Protein AF-A0AAD6BW16-F1 (afdb_monomer)

Mean predicted aligned error: 14.83 Å

Foldseek 3Di:
DVVVVVVVVVVVVVVVVVVVVVVVVVVVLVVVLVVVCVVVVDPPLCCLVPPVLVVVLVVVCVPDVPDVVVCVVCVVVVHHDDDPVPRPSNVSCVVNPDDPPPPPPPPPPPPPPDDD

Sequence (116 aa):
MAKLQERDRAEVEEILDEERLGLEDLESLVAKFNDKFDGMGVPIMEFLQGYWLGRIIFFLLERDPYDEEHTVESRKLGVKLEAEQRGLPYMVSLLIRPKLEETDEGETDEEETNDY

Secondary structure (DSSP, 8-state):
-HHHHHHHHHHHHHHHHHHHHHHHHHHHHHHHHHHHHHHH---HHHHIIIIIHHHHHHHHHHH----HHHHHHHHHTT--PPP-SS-HHHHHHHHH--------------------

pLDDT: mean 72.89, std 16.81, range [42.25, 95.44]

Radius of gyration: 25.11 Å; Cα contacts (8 Å, |Δi|>4): 32; chains: 1; bounding box: 46×46×96 Å

Organism: NCBI:txid63821

Solvent-accessible surface area (backbone atoms only — not comparable to full-atom values): 7212 Å² total; per-residue (Å²): 111,72,73,54,58,53,50,56,49,50,54,52,51,51,52,53,52,53,52,49,54,54,48,55,53,49,53,54,49,50,51,55,46,49,57,50,49,68,72,64,74,59,57,70,68,58,42,43,62,60,61,44,46,59,52,52,45,53,52,57,55,69,76,56,70,87,43,72,63,60,52,52,55,35,45,74,73,72,39,81,77,71,78,70,83,66,51,66,64,55,61,58,45,67,78,60,55,75,79,74,75,77,74,74,78,70,77,79,78,80,77,83,78,87,85,135

Structure (mmCIF, N/CA/C/O backbone):
data_AF-A0AAD6BW16-F1
#
_entry.id   AF-A0AAD6BW16-F1
#
loop_
_atom_site.group_PDB
_atom_site.id
_atom_site.type_symbol
_atom_site.label_atom_id
_atom_site.label_alt_id
_atom_site.label_comp_id
_atom_site.label_asym_id
_atom_site.label_entity_id
_atom_site.label_seq_id
_atom_site.pdbx_PDB_ins_code
_atom_site.Cartn_x
_atom_site.Cartn_y
_atom_site.Cartn_z
_atom_site.occupancy
_atom_site.B_iso_or_equiv
_atom_site.auth_seq_id
_atom_site.auth_comp_id
_atom_site.auth_asym_id
_atom_site.auth_atom_id
_atom_site.pdbx_PDB_model_num
ATOM 1 N N . MET A 1 1 ? 17.643 1.931 -36.981 1.00 60.12 1 MET A N 1
ATOM 2 C CA . MET A 1 1 ? 16.524 2.780 -36.524 1.00 60.12 1 MET A CA 1
ATOM 3 C C . MET A 1 1 ? 15.297 1.954 -36.154 1.00 60.12 1 MET A C 1
ATOM 5 O O . MET A 1 1 ? 14.939 2.009 -34.993 1.00 60.12 1 MET A O 1
ATOM 9 N N . ALA A 1 2 ? 14.747 1.106 -37.035 1.00 66.88 2 ALA A N 1
ATOM 10 C CA . ALA A 1 2 ? 13.571 0.272 -36.712 1.00 66.88 2 ALA A CA 1
ATOM 11 C C . ALA A 1 2 ? 13.721 -0.619 -35.453 1.00 66.88 2 ALA A C 1
ATOM 13 O O . ALA A 1 2 ? 12.838 -0.631 -34.609 1.00 66.88 2 ALA A O 1
ATOM 14 N N . LYS A 1 3 ? 14.876 -1.279 -35.263 1.00 65.88 3 LYS A N 1
ATOM 15 C CA . LYS A 1 3 ? 15.147 -2.125 -34.078 1.00 65.88 3 LYS A CA 1
ATOM 16 C C . LYS A 1 3 ? 15.205 -1.378 -32.737 1.00 65.88 3 LYS A C 1
ATOM 18 O O . LYS A 1 3 ? 15.060 -2.010 -31.700 1.00 65.88 3 LYS A O 1
ATOM 23 N N . LEU A 1 4 ? 15.500 -0.075 -32.753 1.00 67.69 4 LEU A N 1
ATOM 24 C CA . LEU A 1 4 ? 15.537 0.732 -31.529 1.00 67.69 4 LEU A CA 1
ATOM 25 C C . LEU A 1 4 ? 14.103 1.091 -31.123 1.00 67.69 4 LEU A C 1
ATOM 27 O O . LEU A 1 4 ? 13.702 0.807 -30.010 1.00 67.69 4 LEU A O 1
ATOM 31 N N . GLN A 1 5 ? 13.297 1.545 -32.089 1.00 68.06 5 GLN A N 1
ATOM 32 C CA . GLN A 1 5 ? 11.877 1.857 -31.887 1.00 68.06 5 GLN A CA 1
ATOM 33 C C . GLN A 1 5 ? 11.047 0.641 -31.446 1.00 68.06 5 GLN A C 1
ATOM 35 O O . GLN A 1 5 ? 10.082 0.788 -30.706 1.00 68.06 5 GLN A O 1
ATOM 40 N N . GLU A 1 6 ? 11.406 -0.559 -31.902 1.00 72.62 6 GLU A N 1
ATOM 41 C CA . GLU A 1 6 ? 10.760 -1.807 -31.480 1.00 72.62 6 GLU A CA 1
ATOM 42 C C . GLU A 1 6 ? 11.107 -2.183 -30.031 1.00 72.62 6 GLU A C 1
ATOM 44 O O . GLU A 1 6 ? 10.228 -2.622 -29.295 1.00 72.62 6 GLU A O 1
ATOM 49 N N . ARG A 1 7 ? 12.357 -1.949 -29.599 1.00 71.06 7 ARG A N 1
ATOM 50 C CA . ARG A 1 7 ? 12.764 -2.099 -28.192 1.00 71.06 7 ARG A CA 1
ATOM 51 C C . ARG A 1 7 ? 12.072 -1.082 -27.293 1.00 71.06 7 ARG A C 1
ATOM 53 O O . ARG A 1 7 ? 11.532 -1.481 -26.273 1.00 71.06 7 ARG A O 1
ATOM 60 N N . ASP A 1 8 ? 12.041 0.181 -27.708 1.00 81.25 8 ASP A N 1
ATOM 61 C CA . ASP A 1 8 ? 11.387 1.249 -26.947 1.00 81.25 8 ASP A CA 1
ATOM 62 C C . ASP A 1 8 ? 9.883 0.954 -26.783 1.00 81.25 8 ASP A C 1
ATOM 64 O O . ASP A 1 8 ? 9.302 1.193 -25.732 1.00 81.25 8 ASP A O 1
ATOM 68 N N . ARG A 1 9 ? 9.239 0.376 -27.808 1.00 84.69 9 ARG A N 1
ATOM 69 C CA . ARG A 1 9 ? 7.835 -0.051 -27.730 1.00 84.69 9 ARG A CA 1
ATOM 70 C C . ARG A 1 9 ? 7.626 -1.209 -26.753 1.00 84.69 9 ARG A C 1
ATOM 72 O O . ARG A 1 9 ? 6.625 -1.197 -26.049 1.00 84.69 9 ARG A O 1
ATOM 79 N N . ALA A 1 10 ? 8.525 -2.192 -26.739 1.00 83.94 10 ALA A N 1
ATOM 80 C CA . ALA A 1 10 ? 8.435 -3.335 -25.833 1.00 83.94 10 ALA A CA 1
ATOM 81 C C . ALA A 1 10 ? 8.631 -2.919 -24.365 1.00 83.94 10 ALA A C 1
ATOM 83 O O . ALA A 1 10 ? 7.878 -3.364 -23.512 1.00 83.94 10 ALA A O 1
ATOM 84 N N . GLU A 1 11 ? 9.576 -2.017 -24.093 1.00 86.62 11 GLU A N 1
ATOM 85 C CA . GLU A 1 11 ? 9.794 -1.442 -22.756 1.00 86.62 11 GLU A CA 1
ATOM 86 C C . GLU A 1 11 ? 8.570 -0.645 -22.279 1.00 86.62 11 GLU A C 1
ATOM 88 O O . GLU A 1 11 ? 8.128 -0.789 -21.146 1.00 86.62 11 GLU A O 1
ATOM 93 N N . VAL A 1 12 ? 7.955 0.147 -23.164 1.00 86.94 12 VAL A N 1
ATOM 94 C CA . VAL A 1 12 ? 6.702 0.851 -22.845 1.00 86.94 12 VAL A CA 1
ATOM 95 C C . VAL A 1 12 ? 5.557 -0.127 -22.559 1.00 86.94 12 VAL A C 1
ATOM 97 O O . VAL A 1 12 ? 4.750 0.130 -21.674 1.00 86.94 12 VAL A O 1
ATOM 100 N N . GLU A 1 13 ? 5.461 -1.232 -23.299 1.00 89.94 13 GLU A N 1
ATOM 101 C CA . GLU A 1 13 ? 4.430 -2.255 -23.084 1.00 89.94 13 GLU A CA 1
ATOM 102 C C . GLU A 1 13 ? 4.626 -2.986 -21.745 1.00 89.94 13 GLU A C 1
ATOM 104 O O . GLU A 1 13 ? 3.655 -3.167 -21.016 1.00 89.94 13 GLU A O 1
ATOM 109 N N . GLU A 1 14 ? 5.871 -3.301 -21.377 1.00 89.06 14 GLU A N 1
ATOM 110 C CA . GLU A 1 14 ? 6.236 -3.870 -20.073 1.00 89.06 14 GLU A CA 1
ATOM 111 C C . GLU A 1 14 ? 5.852 -2.934 -18.916 1.00 89.06 14 GLU A C 1
ATOM 113 O O . GLU A 1 14 ? 5.150 -3.355 -17.999 1.00 89.06 14 GLU A O 1
ATOM 118 N N . ILE A 1 15 ? 6.200 -1.644 -19.005 1.00 86.12 15 ILE A N 1
ATOM 119 C CA . ILE A 1 15 ? 5.826 -0.644 -17.991 1.00 86.12 15 ILE A CA 1
ATOM 120 C C . ILE A 1 15 ? 4.302 -0.557 -17.841 1.00 86.12 15 ILE A C 1
ATOM 12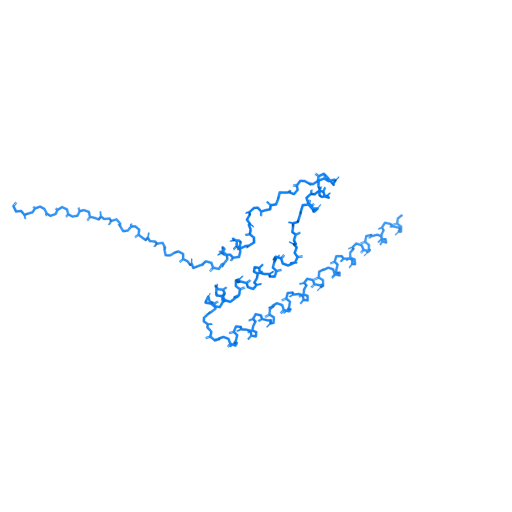2 O O . ILE A 1 15 ? 3.786 -0.550 -16.727 1.00 86.12 15 ILE A O 1
ATOM 126 N N . LEU A 1 16 ? 3.559 -0.507 -18.951 1.00 87.62 16 LEU A N 1
ATOM 127 C CA . LEU A 1 16 ? 2.095 -0.421 -18.908 1.00 87.62 16 LEU A CA 1
ATOM 128 C C . LEU A 1 16 ? 1.449 -1.687 -18.330 1.00 87.62 16 LEU A C 1
ATOM 130 O O . LEU A 1 16 ? 0.397 -1.608 -17.689 1.00 87.62 16 LEU A O 1
ATOM 134 N N . ASP A 1 17 ? 2.049 -2.853 -18.562 1.00 89.12 17 ASP A N 1
ATOM 135 C CA . ASP A 1 17 ? 1.609 -4.112 -17.971 1.00 89.12 17 ASP A CA 1
ATOM 136 C C . ASP A 1 17 ? 1.849 -4.131 -16.455 1.00 89.12 17 ASP A C 1
ATOM 138 O O . ASP A 1 17 ? 0.934 -4.480 -15.704 1.00 89.12 17 ASP A O 1
ATOM 142 N N . GLU A 1 18 ? 3.022 -3.692 -15.996 1.00 84.12 18 GLU A N 1
ATOM 143 C CA . GLU A 1 18 ? 3.340 -3.541 -14.572 1.00 84.12 18 GLU A CA 1
ATOM 144 C C . GLU A 1 18 ? 2.414 -2.532 -13.877 1.00 84.12 18 GLU A C 1
ATOM 146 O O . GLU A 1 18 ? 1.863 -2.815 -12.810 1.00 84.12 18 GLU A O 1
ATOM 151 N N . GLU A 1 19 ? 2.182 -1.370 -14.496 1.00 87.31 19 GLU A N 1
ATOM 152 C CA . GLU A 1 19 ? 1.281 -0.339 -13.974 1.00 87.31 19 GLU A CA 1
ATOM 153 C C . GLU A 1 19 ? -0.161 -0.847 -13.864 1.00 87.31 19 GLU A C 1
ATOM 155 O O . GLU A 1 19 ? -0.837 -0.581 -12.865 1.00 87.31 19 GLU A O 1
ATOM 160 N N . ARG A 1 20 ? -0.632 -1.615 -14.856 1.00 90.62 20 ARG A N 1
ATOM 161 C CA . ARG A 1 20 ? -1.964 -2.229 -14.821 1.00 90.62 20 ARG A CA 1
ATOM 162 C C . ARG A 1 20 ? -2.094 -3.210 -13.657 1.00 90.62 20 ARG A C 1
ATOM 164 O O . ARG A 1 20 ? -3.077 -3.132 -12.926 1.00 90.62 20 ARG A O 1
ATOM 171 N N . LEU A 1 21 ? -1.112 -4.089 -13.459 1.00 86.75 21 LEU A N 1
ATOM 172 C CA . LEU A 1 21 ? -1.112 -5.035 -12.337 1.00 86.7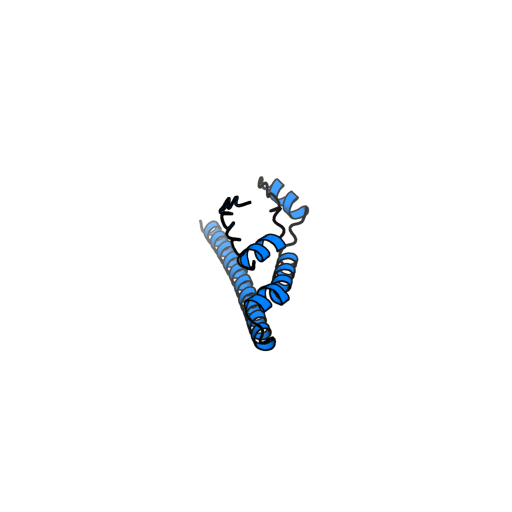5 21 LEU A CA 1
ATOM 173 C C . LEU A 1 21 ? -1.112 -4.302 -10.988 1.00 86.75 21 LEU A C 1
ATOM 175 O O . LEU A 1 21 ? -1.886 -4.639 -10.093 1.00 86.75 21 LEU A O 1
ATOM 179 N N . GLY A 1 22 ? -0.305 -3.246 -10.861 1.00 84.25 22 GLY A N 1
ATOM 180 C CA . GLY A 1 22 ? -0.285 -2.410 -9.661 1.00 84.25 22 GLY A CA 1
ATOM 181 C C . GLY A 1 22 ? -1.626 -1.722 -9.380 1.00 84.25 22 GLY A C 1
ATOM 182 O O . GLY A 1 22 ? -2.025 -1.601 -8.218 1.00 84.25 22 GLY A O 1
ATOM 183 N N . LEU A 1 23 ? -2.340 -1.297 -10.427 1.00 89.56 23 LEU A N 1
ATOM 184 C CA . LEU A 1 23 ? -3.670 -0.704 -10.303 1.00 89.56 23 LEU A CA 1
ATOM 185 C C . LEU A 1 23 ? -4.712 -1.734 -9.844 1.00 89.56 23 LEU A C 1
ATOM 187 O O . LEU A 1 23 ? -5.474 -1.450 -8.921 1.00 89.56 23 LEU A O 1
ATOM 191 N N . GLU A 1 24 ? -4.712 -2.931 -10.432 1.00 91.69 24 GLU A N 1
ATOM 192 C CA . GLU A 1 24 ? -5.613 -4.028 -10.049 1.00 91.69 24 GLU A CA 1
ATOM 193 C C . GLU A 1 24 ? -5.424 -4.426 -8.572 1.00 91.69 24 GLU A C 1
ATOM 195 O O . GLU A 1 24 ? -6.398 -4.601 -7.827 1.00 91.69 24 GLU A O 1
ATOM 200 N N . ASP A 1 25 ? -4.173 -4.498 -8.110 1.00 87.38 25 ASP A N 1
ATOM 201 C CA . ASP A 1 25 ? -3.844 -4.766 -6.708 1.00 87.38 25 ASP A CA 1
ATOM 202 C C . ASP A 1 25 ? -4.350 -3.663 -5.771 1.00 87.38 25 ASP A C 1
ATOM 204 O O . ASP A 1 25 ? -4.897 -3.952 -4.698 1.00 87.38 25 ASP A O 1
ATOM 208 N N . LEU A 1 26 ? -4.208 -2.396 -6.172 1.00 87.62 26 LEU A N 1
ATOM 209 C CA . LEU A 1 26 ? -4.700 -1.258 -5.400 1.00 87.62 26 LEU A CA 1
ATOM 210 C C . LEU A 1 26 ? -6.228 -1.275 -5.291 1.00 87.62 26 LEU A C 1
ATOM 212 O O . LEU A 1 26 ? -6.763 -1.129 -4.191 1.00 87.62 26 LEU A O 1
ATOM 216 N N . GLU A 1 27 ? -6.935 -1.482 -6.401 1.00 93.69 27 GLU A N 1
ATOM 217 C CA . GLU A 1 27 ? -8.399 -1.563 -6.425 1.00 93.69 27 GLU A CA 1
ATOM 218 C C . GLU A 1 27 ? -8.907 -2.706 -5.535 1.00 93.69 27 GLU A C 1
ATOM 220 O O . GLU A 1 27 ? -9.814 -2.518 -4.720 1.00 93.69 27 GLU A O 1
ATOM 225 N N . SER A 1 28 ? -8.261 -3.871 -5.613 1.00 91.94 28 SER A N 1
ATOM 226 C CA . SER A 1 28 ? -8.528 -5.027 -4.752 1.00 91.94 28 SER A CA 1
ATOM 227 C C . SER A 1 28 ? -8.306 -4.711 -3.269 1.00 91.94 28 SER A C 1
ATOM 229 O O . SER A 1 28 ? -9.107 -5.106 -2.412 1.00 91.94 28 SER A O 1
ATOM 231 N N . LEU A 1 29 ? -7.237 -3.983 -2.935 1.00 90.44 29 LEU A N 1
ATOM 232 C CA . LEU A 1 29 ? -6.935 -3.584 -1.563 1.00 90.44 29 LEU A CA 1
ATOM 233 C C . LEU A 1 29 ? -7.965 -2.578 -1.024 1.00 90.44 29 LEU A C 1
ATOM 235 O O . LEU A 1 29 ? -8.432 -2.736 0.104 1.00 90.44 29 LEU A O 1
ATOM 239 N N . VAL A 1 30 ? -8.372 -1.597 -1.833 1.00 92.19 30 VAL A N 1
ATOM 240 C CA . VAL A 1 30 ? -9.404 -0.606 -1.483 1.00 92.19 30 VAL A CA 1
ATOM 241 C C . VAL A 1 30 ? -10.775 -1.264 -1.316 1.00 92.19 30 VAL A C 1
ATOM 243 O O . VAL A 1 30 ? -11.497 -0.950 -0.371 1.00 92.19 30 VAL A O 1
ATOM 246 N N . ALA A 1 31 ? -11.132 -2.225 -2.167 1.00 94.56 31 ALA A N 1
ATOM 247 C CA . ALA A 1 31 ? -12.373 -2.980 -2.009 1.00 94.56 31 ALA A CA 1
ATOM 248 C C . ALA A 1 31 ? -12.408 -3.731 -0.664 1.00 94.56 31 ALA A C 1
ATOM 250 O O . ALA A 1 31 ? -13.388 -3.638 0.073 1.00 94.56 31 ALA A O 1
ATOM 251 N N . LYS A 1 32 ? -11.308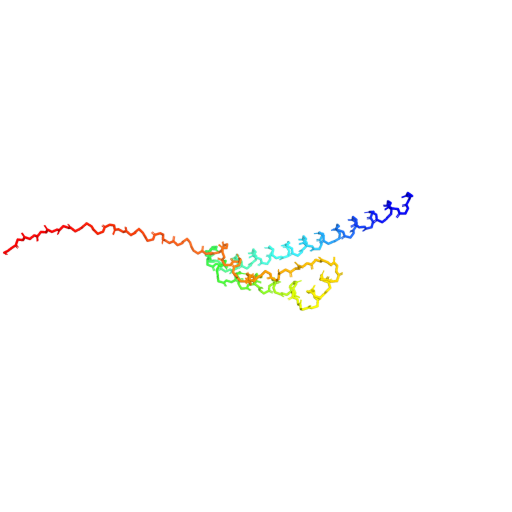 -4.409 -0.301 1.00 92.56 32 LYS A N 1
ATOM 252 C CA . LYS A 1 32 ? -11.168 -5.106 0.994 1.00 92.56 32 LYS A CA 1
ATOM 253 C C . LYS A 1 32 ? -11.161 -4.145 2.182 1.00 92.56 32 LYS A C 1
ATOM 255 O O . LYS A 1 32 ? -11.655 -4.507 3.248 1.00 92.56 32 LYS A O 1
ATOM 260 N N . PHE A 1 33 ? -10.582 -2.954 2.016 1.00 92.81 33 PHE A N 1
ATOM 261 C CA . PHE A 1 33 ? -10.632 -1.889 3.015 1.00 92.81 33 PHE A CA 1
ATOM 262 C C . PHE A 1 33 ? -12.079 -1.515 3.317 1.00 92.81 33 PHE A C 1
ATOM 264 O O . PHE A 1 33 ? -12.494 -1.604 4.469 1.00 92.81 33 PHE A O 1
ATOM 271 N N . ASN A 1 34 ? -12.833 -1.136 2.282 1.00 93.62 34 ASN A N 1
ATOM 272 C CA . ASN A 1 34 ? -14.192 -0.621 2.427 1.00 93.62 34 ASN A CA 1
ATOM 273 C C . ASN A 1 34 ? -15.125 -1.682 3.011 1.00 93.62 34 ASN A C 1
ATOM 275 O O . ASN A 1 34 ? -15.759 -1.430 4.029 1.00 93.62 34 ASN A O 1
ATOM 279 N N . ASP A 1 35 ? -15.116 -2.896 2.447 1.00 95.44 35 ASP A N 1
ATOM 280 C CA . ASP A 1 35 ? -15.933 -4.014 2.938 1.00 95.44 35 ASP A CA 1
ATOM 281 C C . ASP A 1 35 ? -15.684 -4.288 4.428 1.00 95.44 35 ASP A C 1
ATOM 283 O O . ASP A 1 35 ? -16.612 -4.454 5.225 1.00 95.44 35 ASP A O 1
ATOM 287 N N . LYS A 1 36 ? -14.413 -4.268 4.847 1.00 94.62 36 LYS A N 1
ATOM 288 C CA . LYS A 1 36 ? -14.083 -4.512 6.247 1.00 94.62 36 LYS A CA 1
ATOM 289 C C . LYS A 1 36 ? -14.414 -3.332 7.153 1.00 94.62 36 LYS A C 1
ATOM 291 O O . LYS A 1 36 ? -14.865 -3.563 8.274 1.00 94.62 36 LYS A O 1
ATOM 296 N N . PHE A 1 37 ? -14.164 -2.106 6.707 1.00 94.25 37 PHE A N 1
ATOM 297 C CA . PHE A 1 37 ? -14.464 -0.907 7.480 1.00 94.25 37 PHE A CA 1
ATOM 298 C C . PHE A 1 37 ? -15.966 -0.806 7.758 1.00 94.25 37 PHE A C 1
ATOM 300 O O . PHE A 1 37 ? -16.370 -0.717 8.921 1.00 94.25 37 PHE A O 1
ATOM 307 N N . ASP A 1 38 ? -16.778 -0.958 6.711 1.00 94.81 38 ASP A N 1
ATOM 308 C CA . ASP A 1 38 ? -18.238 -0.963 6.798 1.00 94.81 38 ASP A CA 1
ATOM 309 C C . ASP A 1 38 ? -18.734 -2.094 7.710 1.00 94.81 38 ASP A C 1
ATOM 311 O O . ASP A 1 38 ? -19.624 -1.894 8.538 1.00 94.81 38 ASP A O 1
ATOM 315 N N . GLY A 1 39 ? -18.115 -3.276 7.622 1.00 94.19 39 GLY A N 1
ATOM 316 C CA . GLY A 1 39 ? -18.459 -4.428 8.455 1.00 94.19 39 GLY A CA 1
ATOM 317 C C . GLY A 1 39 ? -18.066 -4.308 9.933 1.00 94.19 39 GLY A C 1
ATOM 318 O O . GLY A 1 39 ? -18.663 -4.983 10.771 1.00 94.19 39 GLY A O 1
ATOM 319 N N . MET A 1 40 ? -17.068 -3.488 10.281 1.00 93.38 40 MET A N 1
ATOM 320 C CA . MET A 1 40 ? -16.651 -3.290 11.676 1.00 93.38 40 MET A CA 1
ATOM 321 C C . MET A 1 40 ? -17.472 -2.224 12.398 1.00 93.38 40 MET A C 1
ATOM 323 O O . MET A 1 40 ? -17.670 -2.343 13.605 1.00 93.38 40 MET A O 1
ATOM 327 N N . GLY A 1 41 ? -17.929 -1.186 11.691 1.00 92.69 41 GLY A N 1
ATOM 328 C CA . GLY A 1 41 ? -18.711 -0.099 12.289 1.00 92.69 41 GLY A CA 1
ATOM 329 C C . GLY A 1 41 ? -17.965 0.690 13.376 1.00 92.69 41 GLY A C 1
ATOM 330 O O . GLY A 1 41 ? -18.602 1.301 14.234 1.00 92.69 41 GLY A O 1
ATOM 331 N N . VAL A 1 42 ? -16.629 0.655 13.368 1.00 92.06 42 VAL A N 1
ATOM 332 C CA . VAL A 1 42 ? -15.771 1.381 14.317 1.00 92.06 42 VAL A CA 1
ATOM 333 C C . VAL A 1 42 ? -15.308 2.712 13.715 1.00 92.06 42 VAL A C 1
AT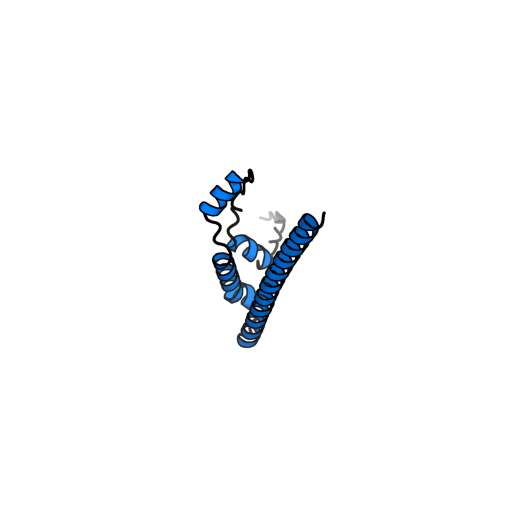OM 335 O O . VAL A 1 42 ? -15.292 2.859 12.491 1.00 92.06 42 VAL A O 1
ATOM 338 N N . PRO A 1 43 ? -14.894 3.694 14.532 1.00 92.38 43 PRO A N 1
ATOM 339 C CA . PRO A 1 43 ? -14.280 4.917 14.028 1.00 92.38 43 PRO A CA 1
ATOM 340 C C . PRO A 1 43 ? -13.076 4.637 13.119 1.00 92.38 43 PRO A C 1
ATOM 342 O O . PRO A 1 43 ? -12.282 3.731 13.372 1.00 92.38 43 PRO A O 1
ATOM 345 N N . ILE A 1 44 ? -12.896 5.462 12.083 1.00 86.81 44 ILE A N 1
ATOM 346 C CA . ILE A 1 44 ? -11.837 5.284 11.074 1.00 86.81 44 ILE A CA 1
ATOM 347 C C . ILE A 1 44 ? -10.436 5.170 11.687 1.00 86.81 44 ILE A C 1
ATOM 349 O O . ILE A 1 44 ? -9.637 4.353 11.245 1.00 86.81 44 ILE A O 1
ATOM 353 N N . MET A 1 45 ? -10.146 5.924 12.750 1.00 85.12 45 MET A N 1
ATOM 354 C CA . MET A 1 45 ? -8.846 5.861 13.423 1.00 85.12 45 MET A CA 1
ATOM 355 C C . MET A 1 45 ? -8.627 4.526 14.137 1.00 85.12 45 MET A C 1
ATOM 357 O O . MET A 1 45 ? -7.539 3.963 14.038 1.00 85.12 45 MET A O 1
ATOM 361 N N . GLU A 1 46 ? -9.657 3.987 14.793 1.00 86.00 46 GLU A N 1
ATOM 362 C CA . GLU A 1 46 ? -9.597 2.674 15.448 1.00 86.00 46 GLU A CA 1
ATOM 363 C C . GLU A 1 46 ? -9.446 1.550 14.419 1.00 86.00 46 GLU A C 1
ATOM 365 O O . GLU A 1 46 ? -8.652 0.628 14.610 1.00 86.00 46 GLU A O 1
ATOM 370 N N . PHE A 1 47 ? -10.143 1.656 13.285 1.00 89.38 47 PHE A N 1
ATOM 371 C CA . PHE A 1 47 ? -9.989 0.722 12.173 1.00 89.38 47 PHE A CA 1
ATOM 372 C C . PHE A 1 47 ? -8.563 0.730 11.609 1.00 89.38 47 PHE A C 1
ATOM 374 O O . PHE A 1 47 ? -7.959 -0.333 11.428 1.00 89.38 47 PHE A O 1
ATOM 381 N N . LEU A 1 48 ? -8.024 1.928 11.355 1.00 85.88 48 LEU A N 1
ATOM 382 C CA . LEU A 1 48 ? -6.690 2.117 10.795 1.00 85.88 48 LEU A CA 1
ATOM 383 C C . LEU A 1 48 ? -5.602 1.599 11.737 1.00 85.88 48 LEU A C 1
ATOM 385 O O . LEU A 1 48 ? -4.741 0.840 11.301 1.00 85.88 48 LEU A O 1
ATOM 389 N N . GLN A 1 49 ? -5.659 1.970 13.018 1.00 82.69 49 GLN A N 1
ATOM 390 C CA . GLN A 1 49 ? -4.676 1.572 14.031 1.00 82.69 49 GLN A CA 1
ATOM 391 C C . GLN A 1 49 ? -4.778 0.095 14.412 1.00 82.69 49 GLN A C 1
ATOM 393 O O . GLN A 1 49 ? -3.755 -0.549 14.634 1.00 82.69 49 GLN A O 1
ATOM 398 N N . GLY A 1 50 ? -5.996 -0.439 14.494 1.00 82.75 50 GLY A N 1
ATOM 399 C CA . GLY A 1 50 ? -6.242 -1.805 14.937 1.00 82.75 50 GLY A CA 1
ATOM 400 C C . GLY A 1 50 ? -6.083 -2.821 13.813 1.00 82.75 50 GLY A C 1
ATOM 401 O O . GLY A 1 50 ? -5.126 -3.591 13.775 1.00 82.75 50 GLY A O 1
ATOM 402 N N . TYR A 1 51 ? -7.057 -2.862 12.906 1.00 85.69 51 TYR A N 1
ATOM 403 C CA . TYR A 1 51 ? -7.141 -3.921 11.903 1.00 85.69 51 TYR A CA 1
ATOM 404 C C . TYR A 1 51 ? -6.259 -3.652 10.682 1.00 85.69 51 TYR A C 1
ATOM 406 O O . TYR A 1 51 ? -5.561 -4.546 10.197 1.00 85.69 51 TYR A O 1
ATOM 414 N N . TRP A 1 52 ? -6.300 -2.428 10.159 1.00 87.62 52 TRP A N 1
ATOM 415 C CA . TRP A 1 52 ? -5.746 -2.146 8.840 1.00 87.62 52 TRP A CA 1
ATOM 416 C C . TRP A 1 52 ? -4.219 -2.023 8.835 1.00 87.62 52 TRP A C 1
ATOM 418 O O . TRP A 1 52 ? -3.572 -2.526 7.917 1.00 87.62 52 TRP A O 1
ATOM 428 N N . LEU A 1 53 ? -3.629 -1.438 9.883 1.00 83.88 53 LEU A N 1
ATOM 429 C CA . LEU A 1 53 ? -2.178 -1.311 10.054 1.00 83.88 53 LEU A CA 1
ATOM 430 C C . LEU A 1 53 ? -1.468 -2.665 9.923 1.00 83.88 53 LEU A C 1
ATOM 432 O O . LEU A 1 53 ? -0.539 -2.804 9.127 1.00 83.88 53 LEU A O 1
ATOM 436 N N . GLY A 1 54 ? -1.935 -3.683 10.651 1.00 82.56 54 GLY A N 1
ATOM 437 C CA . GLY A 1 54 ? -1.362 -5.028 10.572 1.00 82.56 54 GLY A CA 1
ATOM 438 C C . GLY A 1 54 ? -1.495 -5.641 9.176 1.00 82.56 54 GLY A C 1
ATOM 439 O O . GLY A 1 54 ? -0.572 -6.297 8.691 1.00 82.56 54 GLY A O 1
ATOM 440 N N . ARG A 1 55 ? -2.616 -5.381 8.492 1.00 84.75 55 ARG A N 1
ATOM 441 C CA . ARG A 1 55 ? -2.862 -5.896 7.142 1.00 84.75 55 ARG A CA 1
ATOM 442 C C . ARG A 1 55 ? -1.949 -5.256 6.096 1.00 84.75 55 ARG A C 1
ATOM 444 O O . ARG A 1 55 ? -1.423 -5.987 5.261 1.00 84.75 55 ARG A O 1
ATOM 451 N N . ILE A 1 56 ? -1.734 -3.940 6.165 1.00 80.25 56 ILE A N 1
ATOM 452 C CA . ILE A 1 56 ? -0.785 -3.231 5.295 1.00 80.25 56 ILE A CA 1
ATOM 453 C C . ILE A 1 56 ? 0.635 -3.746 5.527 1.00 80.25 56 ILE A C 1
ATOM 455 O O . ILE A 1 56 ? 1.335 -4.027 4.561 1.00 80.25 56 ILE A O 1
ATOM 459 N N . ILE A 1 57 ? 1.062 -3.898 6.786 1.00 77.94 57 ILE A N 1
ATOM 460 C CA . ILE A 1 57 ? 2.410 -4.396 7.096 1.00 77.94 57 ILE A CA 1
ATOM 461 C C . ILE A 1 57 ? 2.629 -5.770 6.459 1.00 77.94 57 ILE A C 1
ATOM 463 O O . ILE A 1 57 ? 3.639 -5.981 5.796 1.00 77.94 57 ILE A O 1
ATOM 467 N N . PHE A 1 58 ? 1.671 -6.684 6.622 1.00 80.25 58 PHE A N 1
ATOM 468 C CA . PHE A 1 58 ? 1.754 -8.018 6.034 1.00 80.25 58 PHE A CA 1
ATOM 469 C C . PHE A 1 58 ? 1.827 -7.975 4.502 1.00 80.25 58 PHE A C 1
ATOM 471 O O . PHE A 1 58 ? 2.687 -8.619 3.914 1.00 80.25 58 PHE A O 1
ATOM 478 N N . PHE A 1 59 ? 0.971 -7.174 3.862 1.00 79.31 59 PHE A N 1
ATOM 479 C CA . PHE A 1 59 ? 0.964 -7.020 2.407 1.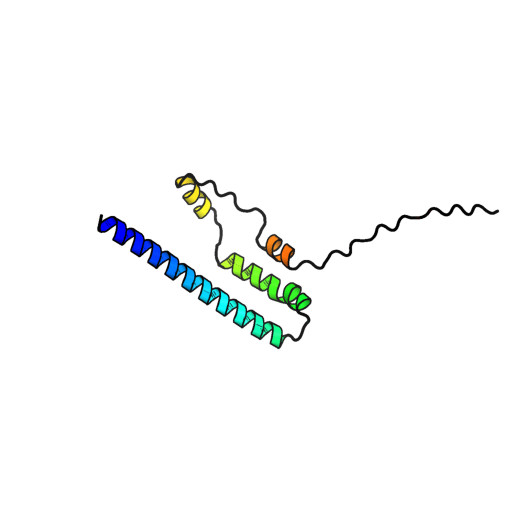00 79.31 59 PHE A CA 1
ATOM 480 C C . PHE A 1 59 ? 2.295 -6.473 1.867 1.00 79.31 59 PHE A C 1
ATOM 482 O O . PHE A 1 59 ? 2.812 -6.974 0.874 1.00 79.31 59 PHE A O 1
ATOM 489 N N . LEU A 1 60 ? 2.878 -5.473 2.535 1.00 73.62 60 LEU A N 1
ATOM 490 C CA . LEU A 1 60 ? 4.153 -4.883 2.119 1.00 73.62 60 LEU A CA 1
ATOM 491 C C . LEU A 1 60 ? 5.338 -5.838 2.316 1.00 73.62 60 LEU A C 1
ATOM 493 O O . LEU A 1 60 ? 6.271 -5.799 1.523 1.00 73.62 60 LEU A O 1
ATOM 497 N N . LEU A 1 61 ? 5.301 -6.694 3.342 1.00 71.62 61 LEU A N 1
ATOM 498 C CA . LEU A 1 61 ? 6.329 -7.717 3.561 1.00 71.62 61 LEU A CA 1
ATOM 499 C C . LEU A 1 61 ? 6.265 -8.855 2.532 1.00 71.62 61 LEU A C 1
ATOM 501 O O . LEU A 1 61 ? 7.299 -9.431 2.216 1.00 71.62 61 LEU A O 1
ATOM 505 N N . GLU A 1 62 ? 5.076 -9.194 2.023 1.00 74.44 62 GLU A N 1
ATOM 506 C CA . GLU A 1 62 ? 4.920 -10.223 0.985 1.00 74.44 62 GLU A CA 1
ATOM 507 C C . GLU A 1 62 ? 5.319 -9.732 -0.413 1.00 74.44 62 GLU A C 1
ATOM 509 O O . GLU A 1 62 ? 5.811 -10.529 -1.209 1.00 74.44 62 GLU A O 1
ATOM 514 N N . ARG A 1 63 ? 5.088 -8.450 -0.734 1.00 66.50 63 ARG A N 1
ATOM 515 C CA . ARG A 1 63 ? 5.227 -7.943 -2.110 1.00 66.50 63 ARG A CA 1
ATOM 516 C C . ARG A 1 63 ? 6.675 -7.832 -2.587 1.00 66.50 63 ARG A C 1
ATOM 518 O O . ARG A 1 63 ? 6.914 -7.975 -3.780 1.00 66.50 63 ARG A O 1
ATOM 525 N N . ASP A 1 64 ? 7.613 -7.553 -1.689 1.00 64.06 64 ASP A N 1
ATOM 526 C CA . ASP A 1 64 ? 9.030 -7.452 -2.037 1.00 64.06 64 ASP A CA 1
ATOM 527 C C . ASP A 1 64 ? 9.901 -7.833 -0.830 1.00 64.06 64 ASP A C 1
ATOM 529 O O . ASP A 1 64 ? 10.184 -6.990 0.034 1.00 64.06 64 ASP A O 1
ATOM 533 N N . PRO A 1 65 ? 10.294 -9.113 -0.700 1.00 61.34 65 PRO A N 1
ATOM 534 C CA . PRO A 1 65 ? 11.309 -9.491 0.259 1.00 61.34 65 PRO A CA 1
ATOM 535 C C . PRO A 1 65 ? 12.641 -8.936 -0.247 1.00 61.34 65 PRO A C 1
ATOM 537 O O . PRO A 1 65 ? 13.365 -9.613 -0.969 1.00 61.34 65 PRO A O 1
ATOM 540 N N . TYR A 1 66 ? 12.976 -7.707 0.149 1.00 61.16 66 TYR A N 1
ATOM 541 C CA . TYR A 1 66 ? 14.322 -7.178 -0.047 1.00 61.16 66 TYR A CA 1
ATOM 542 C C . TYR A 1 66 ? 15.311 -8.118 0.658 1.00 61.16 66 TYR A C 1
ATOM 544 O O . TYR A 1 66 ? 15.473 -8.079 1.882 1.00 61.16 66 TYR A O 1
ATOM 552 N N . ASP A 1 67 ? 15.930 -9.005 -0.114 1.00 66.88 67 ASP A N 1
ATOM 553 C CA . ASP A 1 67 ? 16.818 -10.051 0.373 1.00 66.88 67 ASP A CA 1
ATOM 554 C C . ASP A 1 67 ? 18.286 -9.763 0.007 1.00 66.88 67 ASP A C 1
ATOM 556 O O . ASP A 1 67 ? 18.650 -8.756 -0.621 1.00 66.88 67 ASP A O 1
ATOM 560 N N . GLU A 1 68 ? 19.187 -10.629 0.469 1.00 67.56 68 GLU A N 1
ATOM 561 C CA . GLU A 1 68 ? 20.615 -10.481 0.183 1.00 67.56 68 GLU A CA 1
ATOM 562 C C . GLU A 1 68 ? 20.932 -10.622 -1.315 1.00 67.56 68 GLU A C 1
ATOM 564 O O . GLU A 1 68 ? 21.888 -10.000 -1.786 1.00 67.56 68 GLU A O 1
ATOM 569 N N . GLU A 1 69 ? 20.127 -11.370 -2.077 1.00 75.38 69 GLU A N 1
ATOM 570 C CA . GLU A 1 69 ? 20.308 -11.561 -3.519 1.00 75.38 69 GLU A CA 1
ATOM 571 C C . GLU A 1 69 ? 20.067 -10.250 -4.277 1.00 75.38 69 GLU A C 1
ATOM 573 O O . GLU A 1 69 ? 20.916 -9.840 -5.076 1.00 75.38 69 GLU A O 1
ATOM 578 N N . HIS A 1 70 ? 19.019 -9.501 -3.920 1.00 71.44 70 HIS A N 1
ATOM 579 C CA . HIS A 1 70 ? 18.757 -8.165 -4.467 1.00 71.44 70 HIS A CA 1
ATOM 580 C C . HIS A 1 70 ? 19.920 -7.199 -4.210 1.00 71.44 70 HIS A C 1
ATOM 582 O O . HIS A 1 70 ? 20.309 -6.417 -5.086 1.00 71.44 70 HIS A O 1
ATOM 588 N N . THR A 1 71 ? 20.545 -7.280 -3.031 1.00 72.62 71 THR A N 1
ATOM 589 C CA . THR A 1 71 ? 21.722 -6.461 -2.697 1.00 72.62 71 THR A CA 1
ATOM 590 C C . THR A 1 71 ? 22.934 -6.834 -3.559 1.00 72.62 71 THR A C 1
ATOM 592 O O . THR A 1 71 ? 23.706 -5.960 -3.973 1.00 72.62 71 THR A O 1
ATOM 595 N N . VAL A 1 72 ? 23.122 -8.128 -3.830 1.00 78.38 72 VAL A N 1
ATOM 596 C CA . VAL A 1 72 ? 24.228 -8.642 -4.648 1.00 78.38 72 VAL A CA 1
ATOM 597 C C . VAL A 1 72 ? 24.063 -8.243 -6.113 1.00 78.38 72 VAL A C 1
ATOM 599 O O . VAL A 1 72 ? 25.018 -7.719 -6.694 1.00 78.38 72 VAL A O 1
ATOM 602 N N . GLU A 1 73 ? 22.881 -8.425 -6.701 1.00 80.31 73 GLU A N 1
ATOM 603 C CA . GLU A 1 73 ? 22.621 -8.059 -8.101 1.00 80.31 73 GLU A CA 1
ATOM 604 C C . GLU A 1 73 ? 22.714 -6.547 -8.327 1.00 80.31 73 GLU A C 1
ATOM 606 O O . GLU A 1 73 ? 23.383 -6.091 -9.257 1.00 80.31 73 GLU A O 1
ATOM 611 N N . SER A 1 74 ? 22.174 -5.746 -7.408 1.00 79.12 74 SER A N 1
ATOM 612 C CA . SER A 1 74 ? 22.258 -4.283 -7.494 1.00 79.12 74 SER A CA 1
ATOM 613 C C . SER A 1 74 ? 23.706 -3.789 -7.486 1.00 79.12 74 SER A C 1
ATOM 615 O O . SER A 1 74 ? 24.093 -2.948 -8.304 1.00 79.12 74 SER A O 1
ATOM 617 N N . ARG A 1 75 ? 24.561 -4.373 -6.631 1.00 81.69 75 ARG A N 1
ATOM 618 C CA . ARG A 1 75 ? 25.996 -4.041 -6.609 1.0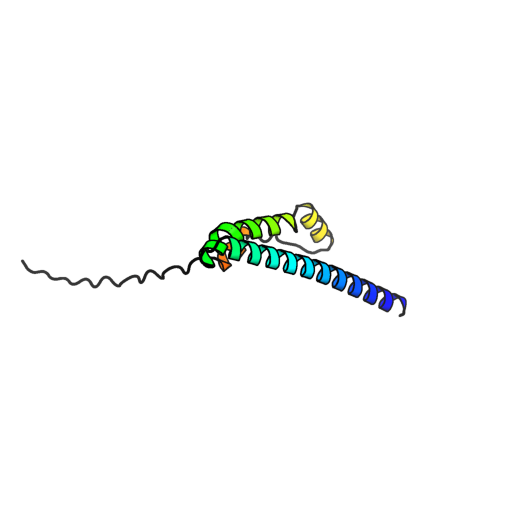0 81.69 75 ARG A CA 1
ATOM 619 C C . ARG A 1 75 ? 26.705 -4.402 -7.907 1.00 81.69 75 ARG A C 1
ATOM 621 O O . ARG A 1 75 ? 27.605 -3.663 -8.303 1.00 81.69 75 ARG A O 1
ATOM 628 N N . LYS A 1 76 ? 26.330 -5.501 -8.573 1.00 85.00 76 LYS A N 1
ATOM 629 C CA . LYS A 1 76 ? 26.902 -5.875 -9.881 1.00 85.00 76 LYS A CA 1
ATOM 630 C C . LYS A 1 76 ? 26.590 -4.831 -10.956 1.00 85.00 76 LYS A C 1
ATOM 632 O O . LYS A 1 76 ? 27.416 -4.612 -11.836 1.00 85.00 76 LYS A O 1
ATOM 637 N N . LEU A 1 77 ? 25.454 -4.145 -10.838 1.00 84.44 77 LEU A N 1
ATOM 638 C CA . LEU A 1 77 ? 25.058 -3.026 -11.698 1.00 84.44 77 LEU A CA 1
ATOM 639 C C . LEU A 1 77 ? 25.705 -1.685 -11.292 1.00 84.44 77 LEU A C 1
ATOM 641 O O . LEU A 1 77 ? 25.426 -0.656 -11.901 1.00 84.44 77 LEU A O 1
ATOM 645 N N . GLY A 1 78 ? 26.575 -1.672 -10.274 1.00 82.38 78 GLY A N 1
ATOM 646 C CA . GLY A 1 78 ? 27.186 -0.452 -9.736 1.00 82.38 78 GLY A CA 1
ATOM 647 C C . GLY A 1 78 ? 26.241 0.377 -8.860 1.00 82.38 78 GLY A C 1
ATOM 648 O O . GLY A 1 78 ? 26.601 1.479 -8.444 1.00 82.38 78 GLY A O 1
ATOM 649 N N . VAL A 1 79 ? 25.053 -0.149 -8.550 1.00 78.88 79 VAL A N 1
ATOM 650 C CA . VAL A 1 79 ? 24.052 0.496 -7.701 1.00 78.88 79 VAL A CA 1
ATOM 651 C C . VAL A 1 79 ? 24.223 -0.009 -6.272 1.00 78.88 79 VAL A C 1
ATOM 653 O O . VAL A 1 79 ? 24.044 -1.188 -5.968 1.00 78.88 79 VAL A O 1
ATOM 656 N N . LYS A 1 80 ? 24.576 0.889 -5.353 1.00 76.44 80 LYS A N 1
ATOM 657 C CA . LYS A 1 80 ? 24.579 0.573 -3.924 1.00 76.44 80 LYS A CA 1
ATOM 658 C C . LYS A 1 80 ? 23.201 0.894 -3.355 1.00 76.44 80 LYS A C 1
ATOM 660 O O . LYS A 1 80 ? 22.949 2.032 -2.972 1.00 76.44 80 LYS A O 1
ATOM 665 N N . LEU A 1 81 ? 22.335 -0.111 -3.297 1.00 67.00 81 LEU A N 1
ATOM 666 C CA . LEU A 1 81 ? 21.114 -0.020 -2.506 1.00 67.00 81 LEU A CA 1
ATOM 667 C C . LEU A 1 81 ? 21.491 -0.132 -1.026 1.00 67.00 81 LEU A C 1
ATOM 669 O O . LEU A 1 81 ? 22.182 -1.066 -0.608 1.00 67.00 81 LEU A O 1
ATOM 673 N N . GLU A 1 82 ? 21.100 0.866 -0.243 1.00 64.12 82 GLU A N 1
ATOM 674 C CA . GLU A 1 82 ? 21.075 0.752 1.209 1.00 64.12 82 GLU A CA 1
ATOM 675 C C . GLU A 1 82 ? 19.679 0.265 1.563 1.00 64.12 82 GLU A C 1
ATOM 677 O O . GLU A 1 82 ? 18.701 0.925 1.219 1.00 64.12 82 GLU A O 1
ATOM 682 N N . ALA A 1 83 ? 19.588 -0.904 2.201 1.00 58.03 83 ALA A N 1
ATOM 683 C CA . ALA A 1 83 ? 18.326 -1.370 2.752 1.00 58.03 83 ALA A CA 1
ATOM 684 C C . ALA A 1 83 ? 17.770 -0.239 3.618 1.00 58.03 83 ALA A C 1
ATOM 686 O O . ALA A 1 83 ? 18.440 0.189 4.566 1.00 58.03 83 ALA A O 1
ATOM 687 N N . GLU A 1 84 ? 16.599 0.291 3.265 1.00 54.25 84 GLU A N 1
ATOM 688 C CA . GLU A 1 84 ? 15.996 1.362 4.036 1.00 54.25 84 GLU A CA 1
ATOM 689 C C . GLU A 1 84 ? 15.692 0.792 5.426 1.00 54.25 84 GLU A C 1
ATOM 691 O O . GLU A 1 84 ? 14.750 0.037 5.642 1.00 54.25 84 GLU A O 1
ATOM 696 N N . GLN A 1 85 ? 16.561 1.103 6.391 1.00 48.88 85 GLN A N 1
ATOM 697 C CA . GLN A 1 85 ? 16.517 0.554 7.748 1.00 48.88 85 GLN A CA 1
ATOM 698 C C . GLN A 1 85 ? 15.272 1.009 8.528 1.00 48.88 85 GLN A C 1
ATOM 700 O O . GLN A 1 85 ? 15.067 0.608 9.675 1.00 48.88 85 GLN A O 1
ATOM 705 N N . ARG A 1 86 ? 14.409 1.833 7.919 1.00 51.84 86 ARG A N 1
ATOM 706 C CA . ARG A 1 86 ? 13.034 2.001 8.377 1.00 51.84 86 ARG A CA 1
ATOM 707 C C . ARG A 1 86 ? 12.259 0.788 7.909 1.00 51.84 86 ARG A C 1
ATOM 709 O O . ARG A 1 86 ? 11.651 0.809 6.847 1.00 51.84 86 ARG A O 1
ATOM 716 N N . GLY A 1 87 ? 12.251 -0.253 8.739 1.00 55.59 87 GLY A N 1
ATOM 717 C CA . GLY A 1 87 ? 11.319 -1.353 8.547 1.00 55.59 87 GLY A CA 1
ATOM 718 C C . GLY A 1 87 ? 9.937 -0.777 8.235 1.00 55.59 87 GLY A C 1
ATOM 719 O O . GLY A 1 87 ? 9.474 0.127 8.936 1.00 55.59 87 GLY A O 1
ATOM 720 N N . LEU A 1 88 ? 9.298 -1.300 7.189 1.00 55.12 88 LEU A N 1
ATOM 721 C CA . LEU A 1 88 ? 7.950 -0.950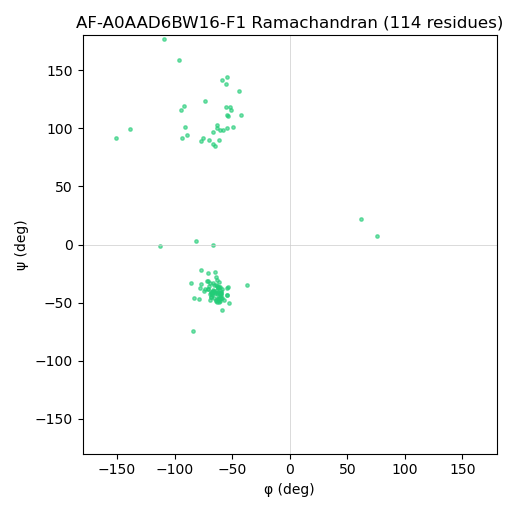 6.730 1.00 55.12 88 LEU A CA 1
ATOM 722 C C . LEU A 1 88 ? 6.945 -0.662 7.874 1.00 55.12 88 LEU A C 1
ATOM 724 O O . LEU A 1 88 ? 6.165 0.283 7.732 1.00 55.12 88 LEU A O 1
ATOM 728 N N . PRO A 1 89 ? 6.997 -1.336 9.051 1.00 57.34 89 PRO A N 1
ATOM 729 C CA . PRO A 1 89 ? 6.178 -0.959 10.204 1.00 57.34 89 PRO A CA 1
ATOM 730 C C . PRO A 1 89 ? 6.292 0.508 10.652 1.00 57.34 89 PRO A C 1
ATOM 732 O O . PRO A 1 89 ? 5.291 1.098 11.056 1.00 57.34 89 PRO A O 1
ATOM 735 N N . TYR A 1 90 ? 7.475 1.129 10.580 1.00 53.00 90 TYR A N 1
ATOM 736 C CA . TYR A 1 90 ? 7.706 2.499 11.053 1.00 53.00 90 TYR A CA 1
ATOM 737 C C . TYR A 1 90 ? 7.085 3.553 10.126 1.00 53.00 90 TYR A C 1
ATOM 739 O O . TYR A 1 90 ? 6.518 4.534 10.607 1.00 53.00 90 TYR A O 1
ATOM 747 N N . MET A 1 91 ? 7.131 3.337 8.807 1.00 54.25 91 MET A N 1
ATOM 748 C CA . MET A 1 91 ? 6.529 4.253 7.828 1.00 54.25 91 MET A CA 1
ATOM 749 C C . MET A 1 91 ? 5.001 4.248 7.903 1.00 54.25 91 MET A C 1
ATOM 751 O O . MET A 1 91 ? 4.381 5.309 7.894 1.00 54.25 91 MET A O 1
ATOM 755 N N . VAL A 1 92 ? 4.389 3.072 8.061 1.00 57.84 92 VAL A N 1
ATOM 756 C CA . VAL A 1 92 ? 2.929 2.970 8.210 1.00 57.84 92 VAL A CA 1
ATOM 757 C C . VAL A 1 92 ? 2.483 3.536 9.565 1.00 57.84 92 VAL A C 1
ATOM 759 O O . VAL A 1 92 ? 1.472 4.230 9.648 1.00 57.84 92 VAL A O 1
ATOM 762 N N . SER A 1 93 ? 3.284 3.344 10.620 1.00 58.75 93 SER A N 1
ATOM 763 C CA . SER A 1 93 ? 3.022 3.931 11.943 1.00 58.75 93 SER A CA 1
ATOM 764 C C . SER A 1 93 ? 3.074 5.464 11.949 1.00 58.75 93 SER A C 1
ATOM 766 O O . SER A 1 93 ? 2.310 6.090 12.678 1.00 58.75 93 SER A O 1
ATOM 768 N N . LEU A 1 94 ? 3.946 6.088 11.148 1.00 57.53 94 LEU A N 1
ATOM 769 C CA . LEU A 1 94 ? 4.031 7.551 11.012 1.00 57.53 94 LEU A CA 1
ATOM 770 C C . LEU A 1 94 ? 2.742 8.166 10.455 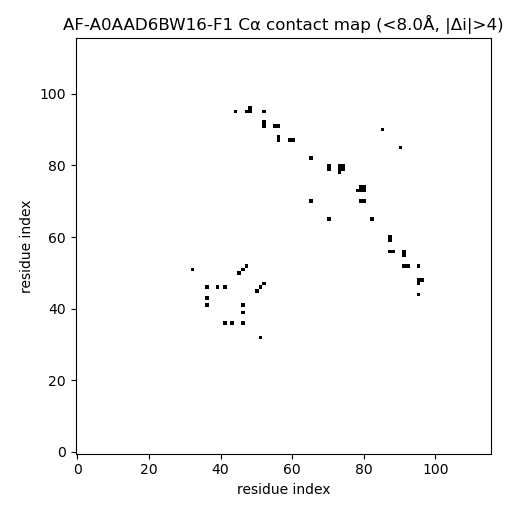1.00 57.53 94 LEU A C 1
ATOM 772 O O . LEU A 1 94 ? 2.341 9.235 10.903 1.00 57.53 94 LEU A O 1
ATOM 776 N N . LEU A 1 95 ? 2.087 7.481 9.517 1.00 58.84 95 LEU A N 1
ATOM 777 C CA . LEU A 1 95 ? 0.855 7.955 8.880 1.00 58.84 95 LEU A CA 1
ATOM 778 C C . LEU A 1 95 ? -0.384 7.782 9.772 1.00 58.84 95 LEU A C 1
ATOM 780 O O . LEU A 1 95 ? -1.381 8.469 9.575 1.00 58.84 95 LEU A O 1
ATOM 784 N N . ILE A 1 96 ? -0.322 6.866 10.744 1.00 63.06 96 ILE A N 1
ATOM 785 C CA . ILE A 1 96 ? -1.473 6.415 11.541 1.00 63.06 96 ILE A CA 1
ATOM 786 C C . ILE A 1 96 ? -1.367 6.850 13.025 1.00 63.06 96 ILE A C 1
ATOM 788 O O . ILE A 1 96 ? -2.278 6.608 13.821 1.00 63.06 96 ILE A O 1
ATOM 792 N N . ARG A 1 97 ? -0.280 7.529 13.429 1.00 57.03 97 ARG A N 1
ATOM 793 C 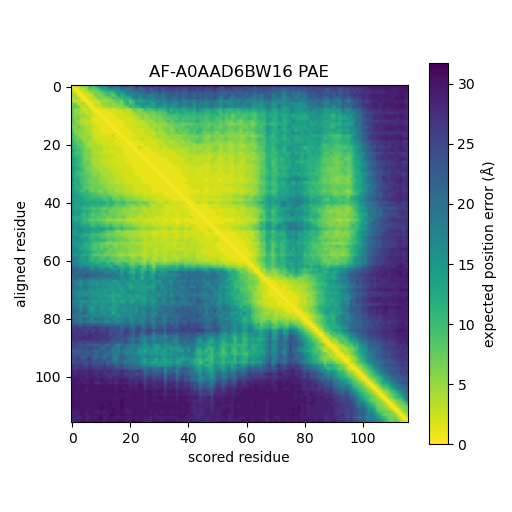CA . ARG A 1 97 ? -0.074 7.977 14.819 1.00 57.03 97 ARG A CA 1
ATOM 794 C C . ARG A 1 97 ? -1.245 8.838 15.325 1.00 57.03 97 ARG A C 1
ATOM 796 O O . ARG A 1 97 ? -1.687 9.737 14.608 1.00 57.03 97 ARG A O 1
ATOM 803 N N . PRO A 1 98 ? -1.706 8.636 16.577 1.00 53.47 98 PRO A N 1
ATOM 804 C CA . PRO A 1 98 ? -2.520 9.641 17.242 1.00 53.47 98 PRO A CA 1
ATOM 805 C C . PRO A 1 98 ? -1.707 10.935 17.314 1.00 53.47 98 PRO A C 1
ATOM 807 O O . PRO A 1 98 ? -0.492 10.891 17.533 1.00 53.47 98 PRO A O 1
ATOM 810 N N . LYS A 1 99 ? -2.374 12.076 17.119 1.00 47.50 99 LYS A N 1
ATOM 811 C CA . LYS A 1 99 ? -1.796 13.391 17.403 1.00 47.50 99 LYS A CA 1
ATOM 812 C C . LYS A 1 99 ? -1.249 13.305 18.830 1.00 47.50 99 LYS A C 1
ATOM 814 O O . LYS A 1 99 ? -2.025 13.032 19.742 1.00 47.50 99 LYS A O 1
ATOM 819 N N . LEU A 1 100 ? 0.068 13.424 19.008 1.00 50.03 100 LEU A N 1
ATOM 820 C CA . LEU A 1 100 ? 0.611 13.648 20.343 1.00 50.03 100 LEU A CA 1
ATOM 821 C C . LEU A 1 100 ? -0.117 14.894 20.838 1.00 50.03 100 LEU A C 1
ATOM 823 O O . LEU A 1 100 ? -0.073 15.924 20.163 1.00 50.03 100 LEU A O 1
ATOM 827 N N . GLU A 1 101 ? -0.871 14.766 21.928 1.00 46.38 101 GLU A N 1
ATOM 828 C CA . GLU A 1 101 ? -1.222 15.940 22.706 1.00 46.38 101 GLU A CA 1
ATOM 829 C C . GLU A 1 101 ? 0.121 16.587 23.023 1.00 46.38 101 GLU A C 1
ATOM 831 O O . GLU A 1 101 ? 0.978 15.975 23.665 1.00 46.38 101 GLU A O 1
ATOM 836 N N . GLU A 1 102 ? 0.359 17.756 22.431 1.00 47.91 102 GLU A N 1
ATOM 837 C CA . GLU A 1 102 ? 1.368 18.673 22.921 1.00 47.91 102 GLU A CA 1
ATOM 838 C C . GLU A 1 102 ? 0.989 18.864 24.385 1.00 47.91 102 GLU A C 1
ATOM 840 O O . GLU A 1 102 ? -0.008 19.515 24.695 1.00 47.91 102 GLU A O 1
ATOM 845 N N . THR A 1 103 ? 1.684 18.162 25.280 1.00 42.25 103 THR A N 1
ATOM 846 C CA . THR A 1 103 ? 1.644 18.487 26.693 1.00 42.25 103 THR A CA 1
ATOM 847 C C . THR A 1 103 ? 2.184 19.895 26.753 1.00 42.25 103 THR A C 1
ATOM 849 O O . THR A 1 103 ? 3.390 20.100 26.627 1.00 42.25 103 THR A O 1
ATOM 852 N N . ASP A 1 104 ? 1.254 20.839 26.824 1.00 43.88 104 ASP A N 1
ATOM 853 C CA . ASP A 1 104 ? 1.479 22.194 27.272 1.00 43.88 104 ASP A CA 1
ATOM 854 C C . ASP A 1 104 ? 2.236 22.028 28.592 1.00 43.88 104 ASP A C 1
ATOM 856 O O . ASP A 1 104 ? 1.676 21.583 29.600 1.00 43.88 104 ASP A O 1
ATOM 860 N N . GLU A 1 105 ? 3.556 22.213 28.546 1.00 46.09 105 GLU A N 1
ATOM 861 C CA . GLU A 1 105 ? 4.357 22.400 29.743 1.00 46.09 105 GLU A CA 1
ATOM 862 C C . GLU A 1 105 ? 3.853 23.712 30.327 1.00 46.09 105 GLU A C 1
ATOM 864 O O . GLU A 1 105 ? 4.355 24.786 30.010 1.00 46.09 105 GLU A O 1
ATOM 869 N N . GLY A 1 106 ? 2.770 23.612 31.101 1.00 43.00 106 GLY A N 1
ATOM 870 C CA . GLY A 1 106 ? 2.252 24.706 31.888 1.00 43.00 106 GLY A CA 1
ATOM 871 C C . GLY A 1 106 ? 3.402 25.216 32.732 1.00 43.00 106 GLY A C 1
ATOM 872 O O . GLY A 1 106 ? 3.884 24.502 33.615 1.00 43.00 106 GLY A O 1
ATOM 873 N N . GLU A 1 107 ? 3.855 26.423 32.398 1.00 45.25 107 GLU A N 1
ATOM 874 C CA . GLU A 1 107 ? 4.705 27.249 33.235 1.00 45.25 107 GLU A CA 1
ATOM 875 C C . GLU A 1 107 ? 4.163 27.155 34.662 1.00 45.25 107 GLU A C 1
ATOM 877 O O . GLU A 1 107 ? 3.044 27.569 34.968 1.00 45.25 107 GLU A O 1
ATOM 882 N N . THR A 1 108 ? 4.930 26.511 35.535 1.00 43.34 108 THR A N 1
ATOM 883 C CA . THR A 1 108 ? 4.697 26.580 36.968 1.00 43.34 108 THR A CA 1
ATOM 884 C C . THR A 1 108 ? 4.990 28.011 37.389 1.00 43.34 108 THR A C 1
ATOM 886 O O . THR A 1 108 ? 6.150 28.364 37.599 1.00 43.34 108 THR A O 1
ATOM 889 N N . ASP A 1 109 ? 3.945 28.827 37.490 1.00 43.66 109 ASP A N 1
ATOM 890 C CA . ASP A 1 109 ? 3.991 30.078 38.234 1.00 43.66 109 ASP A CA 1
ATOM 891 C C . ASP A 1 109 ? 4.243 29.732 39.709 1.00 43.66 109 ASP A C 1
ATOM 893 O O . ASP A 1 109 ? 3.367 29.250 40.434 1.00 43.66 109 ASP A O 1
ATOM 897 N N . GLU A 1 110 ? 5.486 29.929 40.146 1.00 45.38 110 GLU A N 1
ATOM 898 C CA . GLU A 1 110 ? 5.858 29.962 41.556 1.00 45.38 110 GLU A CA 1
ATOM 899 C C . GLU A 1 110 ? 5.213 31.199 42.207 1.00 45.38 110 GLU A C 1
ATOM 901 O O . GLU A 1 110 ? 5.819 32.265 42.304 1.00 45.38 110 GLU A O 1
ATOM 906 N N . GLU A 1 111 ? 3.969 31.077 42.677 1.00 46.53 111 GLU A N 1
ATOM 907 C CA . GLU A 1 111 ? 3.442 32.000 43.685 1.00 46.53 111 GLU A CA 1
ATOM 908 C C . GLU A 1 111 ? 4.054 31.646 45.051 1.00 46.53 111 GLU A C 1
ATOM 910 O O . GLU A 1 111 ? 3.535 30.829 45.816 1.00 46.53 111 GLU A O 1
ATOM 915 N N . GLU A 1 112 ? 5.182 32.285 45.375 1.00 47.69 112 GLU A N 1
ATOM 916 C CA . GLU A 1 112 ? 5.638 32.454 46.757 1.00 47.69 112 GLU A CA 1
ATOM 917 C C . GLU A 1 112 ? 4.593 33.265 47.545 1.00 47.69 112 GLU A C 1
ATOM 919 O O . GLU A 1 112 ? 4.667 34.489 47.658 1.00 47.69 112 GLU A O 1
ATOM 924 N N . THR A 1 113 ? 3.621 32.590 48.157 1.00 47.03 113 THR A N 1
ATOM 925 C CA . THR A 1 113 ? 2.902 33.139 49.313 1.00 47.03 113 THR A CA 1
ATOM 926 C C . THR A 1 113 ? 3.592 32.656 50.581 1.00 47.03 113 THR A C 1
ATOM 928 O O . THR A 1 113 ? 3.291 31.580 51.098 1.00 47.03 113 THR A O 1
ATOM 931 N N . ASN A 1 114 ? 4.548 33.444 51.071 1.00 43.16 114 ASN A N 1
ATOM 932 C CA . ASN A 1 114 ? 5.119 33.258 52.398 1.00 43.16 114 ASN A CA 1
ATOM 933 C C . ASN A 1 114 ? 4.315 34.095 53.401 1.00 43.16 114 ASN A C 1
ATOM 935 O O . ASN A 1 114 ? 4.497 35.309 53.483 1.00 43.16 114 ASN A O 1
ATOM 939 N N . ASP A 1 115 ? 3.417 33.446 54.136 1.00 48.81 115 ASP A N 1
ATOM 940 C CA . ASP A 1 115 ? 2.749 34.026 55.300 1.00 48.81 115 ASP A CA 1
ATOM 941 C C . ASP A 1 115 ? 2.689 32.947 56.390 1.00 48.81 115 ASP A C 1
ATOM 943 O O . ASP A 1 115 ? 1.892 32.015 56.284 1.00 48.81 115 ASP A O 1
ATOM 947 N N . TYR A 1 116 ? 3.622 33.014 57.351 1.00 44.53 116 TYR A N 1
ATOM 948 C CA . TYR A 1 116 ? 3.452 32.721 58.787 1.00 44.53 116 TYR A CA 1
ATOM 949 C C . TYR A 1 116 ? 4.736 33.003 59.582 1.00 44.53 116 TYR A C 1
ATOM 951 O O . TYR A 1 116 ? 5.822 32.532 59.175 1.00 44.53 116 TYR A O 1
#